Protein AF-A0A1V4I437-F1 (afdb_monomer_lite)

Radius of gyration: 22.92 Å; chains: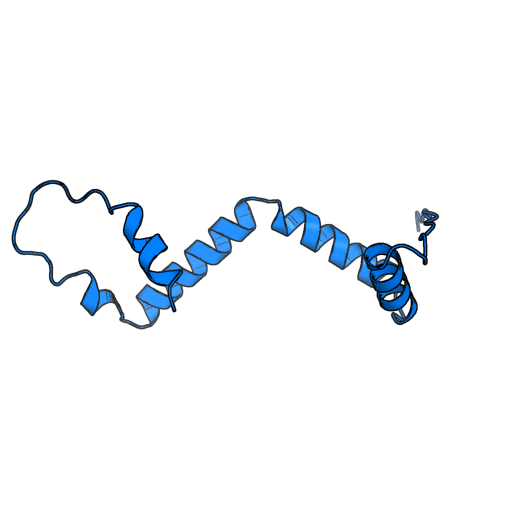 1; bounding box: 36×33×66 Å

Foldseek 3Di:
DDDDDDDDDFDCVDVVSVVVVVVLVPDPCNVVVVVVVVVVVVVVVPCVVVVVVVVVVVVVCVVVVVPVVVPVPPPDDDDDDPPPCVVVVVVPD

Sequence (93 aa):
MNTKRINLCFNLENERARKAFETIQKQVAKTAFITDAVLAYIDKDNEIYKEIVKEGVKEAIEELGLEMAVKKAEGKKEDTVIPDDVFEMLSGL

Secondary structure (DSSP, 8-state):
-----------TTSHHHHHHHHHHHT-SSHHHHHHHHHHHHHHHHSHHHHHHHHHHHHHHHHHTTGGGGTTT--S--S--PPPGGGTGGGGG-

pLDDT: mean 72.64, std 20.01, range [35.0, 97.62]

Organism: NCBI:txid29349

Structure (mmCIF, N/CA/C/O backbone):
data_AF-A0A1V4I437-F1
#
_entry.id   AF-A0A1V4I437-F1
#
loop_
_atom_site.group_PDB
_atom_site.id
_atom_site.type_symbol
_atom_site.label_atom_id
_atom_site.label_alt_id
_atom_site.label_comp_id
_atom_site.label_asym_id
_atom_site.label_entity_id
_atom_site.label_seq_id
_atom_site.pdbx_PDB_ins_code
_atom_site.Cartn_x
_atom_site.Cartn_y
_atom_site.Cartn_z
_atom_site.occupancy
_atom_site.B_iso_or_equiv
_atom_site.auth_seq_id
_atom_site.auth_comp_id
_atom_site.auth_asym_id
_atom_site.auth_atom_id
_atom_site.pdbx_PDB_model_num
ATOM 1 N N . MET A 1 1 ? -18.551 -0.187 -17.434 1.00 60.59 1 MET A N 1
ATOM 2 C CA . MET A 1 1 ? -17.337 -0.194 -16.589 1.00 60.59 1 MET A CA 1
ATOM 3 C C . MET A 1 1 ? -16.494 1.012 -16.995 1.00 60.59 1 MET A C 1
ATOM 5 O O . MET A 1 1 ? -16.078 1.067 -18.144 1.00 60.59 1 MET A O 1
ATOM 9 N N . ASN A 1 2 ? -16.360 2.026 -16.134 1.00 90.06 2 ASN A N 1
ATOM 10 C CA . ASN A 1 2 ? -15.598 3.248 -16.433 1.00 90.06 2 ASN A CA 1
ATOM 11 C C . ASN A 1 2 ? -14.219 3.136 -15.774 1.00 90.06 2 ASN A C 1
ATOM 13 O O . ASN A 1 2 ? -14.083 3.376 -14.578 1.00 90.06 2 ASN A O 1
ATOM 17 N N . THR A 1 3 ? -13.221 2.690 -16.532 1.00 90.88 3 THR A N 1
ATOM 18 C CA . THR A 1 3 ? -11.888 2.377 -16.006 1.00 90.88 3 THR A CA 1
ATOM 19 C C . THR A 1 3 ? -10.860 3.338 -16.586 1.00 90.88 3 THR A C 1
ATOM 21 O O . THR A 1 3 ? -10.763 3.489 -17.802 1.00 90.88 3 THR A O 1
ATOM 24 N N . LYS A 1 4 ? -10.055 3.956 -15.717 1.00 93.00 4 LYS A N 1
ATOM 25 C CA . LYS A 1 4 ? -8.901 4.781 -16.096 1.00 93.00 4 LYS A CA 1
ATOM 26 C C . LYS A 1 4 ? -7.618 4.166 -15.539 1.00 93.00 4 LYS A C 1
ATOM 28 O O . LYS A 1 4 ? -7.638 3.542 -14.483 1.00 93.00 4 LYS A O 1
ATOM 33 N N . ARG A 1 5 ? -6.513 4.318 -16.271 1.00 91.81 5 ARG A N 1
ATOM 34 C CA . ARG A 1 5 ? -5.176 3.849 -15.874 1.00 91.81 5 ARG A CA 1
ATOM 35 C C . ARG A 1 5 ? -4.303 5.042 -15.498 1.00 91.81 5 ARG A C 1
ATOM 37 O O . ARG A 1 5 ? -4.424 6.100 -16.108 1.00 91.81 5 ARG A O 1
ATOM 44 N N . ILE A 1 6 ? -3.415 4.841 -14.531 1.00 91.12 6 ILE A N 1
ATOM 45 C CA . ILE A 1 6 ? -2.388 5.804 -14.124 1.00 91.12 6 ILE A CA 1
ATOM 46 C C . ILE A 1 6 ? -1.030 5.152 -14.385 1.00 91.12 6 ILE A C 1
ATOM 48 O O . ILE A 1 6 ? -0.833 3.987 -14.040 1.00 91.12 6 ILE A O 1
ATOM 52 N N . ASN A 1 7 ? -0.110 5.895 -15.000 1.00 93.06 7 ASN A N 1
ATOM 53 C CA . ASN A 1 7 ? 1.266 5.453 -15.211 1.00 93.06 7 ASN A CA 1
ATOM 54 C C . ASN A 1 7 ? 2.150 5.983 -14.080 1.00 93.06 7 ASN A C 1
ATOM 56 O O . ASN A 1 7 ? 2.067 7.160 -13.736 1.00 93.06 7 ASN A O 1
ATOM 60 N N . LEU A 1 8 ? 3.003 5.121 -13.529 1.00 90.69 8 LEU A N 1
ATOM 61 C CA . LEU A 1 8 ? 3.952 5.458 -12.469 1.00 90.69 8 LEU A CA 1
ATOM 62 C C . LEU A 1 8 ? 5.368 5.093 -12.914 1.00 90.69 8 LEU A C 1
ATOM 64 O O . LEU A 1 8 ? 5.567 4.085 -13.592 1.00 90.69 8 LEU A O 1
ATOM 68 N N . CYS A 1 9 ? 6.342 5.898 -12.501 1.00 95.38 9 CYS A N 1
ATOM 69 C CA . CYS A 1 9 ? 7.763 5.641 -12.701 1.00 95.38 9 CYS A CA 1
ATOM 70 C C . CYS A 1 9 ? 8.466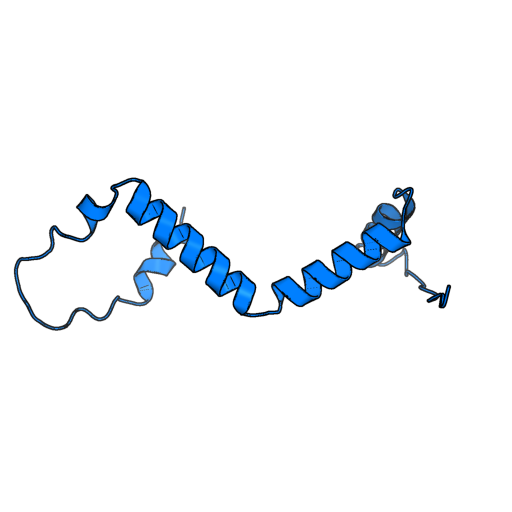 5.677 -11.342 1.00 95.38 9 CYS A C 1
ATOM 72 O O . CYS A 1 9 ? 8.206 6.569 -10.534 1.00 95.38 9 CYS A O 1
ATOM 74 N N . PHE A 1 10 ? 9.339 4.706 -11.088 1.00 96.00 10 PHE A N 1
ATOM 75 C CA . PHE A 1 10 ? 10.061 4.570 -9.828 1.00 96.00 10 PHE A CA 1
ATOM 76 C C . PHE A 1 10 ? 11.558 4.683 -10.102 1.00 96.00 10 PHE A C 1
ATOM 78 O O . PHE A 1 10 ? 12.100 3.911 -10.890 1.00 96.00 10 PHE A O 1
ATOM 85 N N . ASN A 1 11 ? 12.230 5.626 -9.440 1.00 97.25 11 ASN A N 1
ATOM 86 C CA . ASN A 1 11 ? 13.688 5.678 -9.460 1.00 97.25 11 ASN A CA 1
ATOM 87 C C . ASN A 1 11 ? 14.242 4.562 -8.559 1.00 97.25 11 ASN A C 1
ATOM 89 O O . ASN A 1 11 ? 14.161 4.668 -7.338 1.00 97.25 11 ASN A O 1
ATOM 93 N N . LEU A 1 12 ? 14.807 3.509 -9.150 1.00 97.12 12 LEU A N 1
ATOM 94 C CA . LEU A 1 12 ? 15.314 2.356 -8.399 1.00 97.12 12 LEU A CA 1
ATOM 95 C C . LEU A 1 12 ? 16.626 2.632 -7.647 1.00 97.12 12 LEU A C 1
ATOM 97 O O . LEU A 1 12 ? 16.973 1.863 -6.753 1.00 97.12 12 LEU A O 1
ATOM 101 N N . GLU A 1 13 ? 17.322 3.731 -7.950 1.00 97.62 13 GLU A N 1
ATOM 102 C CA . GLU A 1 13 ? 18.473 4.192 -7.161 1.00 97.62 13 GLU A CA 1
ATOM 103 C C . GLU A 1 13 ? 18.029 4.784 -5.814 1.00 97.62 13 GLU A C 1
ATOM 105 O O . GLU A 1 13 ? 18.778 4.772 -4.839 1.00 97.62 13 GLU A O 1
ATOM 110 N N . ASN A 1 14 ? 16.782 5.263 -5.721 1.00 97.25 14 ASN A N 1
ATOM 111 C CA . ASN A 1 14 ? 16.199 5.705 -4.463 1.00 97.25 14 ASN A CA 1
ATOM 112 C C . ASN A 1 14 ? 15.619 4.507 -3.701 1.00 97.25 14 ASN A C 1
ATOM 114 O O . ASN A 1 14 ? 14.667 3.864 -4.145 1.00 97.25 14 ASN A O 1
ATOM 118 N N . GLU A 1 15 ? 16.145 4.242 -2.507 1.00 96.12 15 GLU A N 1
ATOM 119 C CA . GLU A 1 15 ? 15.761 3.069 -1.718 1.00 96.12 15 GLU A CA 1
ATOM 120 C C . GLU A 1 15 ? 14.256 3.013 -1.402 1.00 96.12 15 GLU A C 1
ATOM 122 O O . GLU A 1 15 ? 13.646 1.945 -1.479 1.00 96.12 15 GLU A O 1
ATOM 127 N N . ARG A 1 16 ? 13.632 4.156 -1.084 1.00 95.62 16 ARG A N 1
ATOM 128 C CA . ARG A 1 16 ? 12.196 4.229 -0.776 1.00 95.62 16 ARG A CA 1
ATOM 129 C C . ARG A 1 16 ? 11.353 3.885 -2.002 1.00 95.62 16 ARG A C 1
ATOM 131 O O . ARG A 1 16 ? 10.423 3.086 -1.897 1.00 95.62 16 ARG A O 1
ATOM 138 N N . ALA A 1 17 ? 11.688 4.456 -3.157 1.00 95.81 17 ALA A N 1
ATOM 139 C CA . ALA A 1 17 ? 10.997 4.176 -4.411 1.00 95.81 17 ALA A CA 1
ATOM 140 C C . ALA A 1 17 ? 11.205 2.721 -4.861 1.00 95.81 17 ALA A C 1
ATOM 142 O O . ALA A 1 17 ? 10.241 2.074 -5.270 1.00 95.81 17 ALA A O 1
ATOM 143 N N . ARG A 1 18 ? 12.416 2.172 -4.698 1.00 97.62 18 ARG A N 1
ATOM 144 C CA . ARG A 1 18 ? 12.719 0.758 -4.963 1.00 97.62 18 ARG A CA 1
ATOM 145 C C . ARG A 1 18 ? 11.888 -0.182 -4.087 1.00 97.62 18 ARG A C 1
ATOM 147 O O . ARG A 1 18 ? 11.239 -1.082 -4.611 1.00 97.62 18 ARG A O 1
ATOM 154 N N . LYS A 1 19 ? 11.844 0.052 -2.771 1.00 95.62 19 LYS A N 1
ATOM 155 C CA . LYS A 1 19 ? 11.034 -0.745 -1.830 1.00 95.62 19 LYS A CA 1
ATOM 156 C C . LYS A 1 19 ? 9.546 -0.704 -2.184 1.00 95.62 19 LYS A C 1
ATOM 158 O O . LYS A 1 19 ? 8.892 -1.748 -2.191 1.00 95.62 19 LYS A O 1
ATOM 163 N N . ALA A 1 20 ? 9.013 0.477 -2.507 1.00 93.69 20 ALA A N 1
ATOM 164 C CA . ALA A 1 20 ? 7.623 0.620 -2.935 1.00 93.69 20 ALA A CA 1
ATOM 165 C C . ALA A 1 20 ? 7.355 -0.173 -4.224 1.00 93.69 20 ALA A C 1
ATOM 167 O O . ALA A 1 20 ? 6.416 -0.966 -4.270 1.00 93.69 20 ALA A O 1
ATOM 168 N N . PHE A 1 21 ? 8.219 -0.024 -5.231 1.00 96.25 21 PHE A N 1
ATOM 169 C CA . PHE A 1 21 ? 8.120 -0.750 -6.493 1.00 96.25 21 PHE A CA 1
ATOM 170 C C . PHE A 1 21 ? 8.121 -2.270 -6.290 1.00 96.25 21 PHE A C 1
ATOM 172 O O . PHE A 1 21 ? 7.192 -2.942 -6.733 1.00 96.25 21 PHE A O 1
ATOM 179 N N . GLU A 1 22 ? 9.109 -2.811 -5.573 1.00 95.62 22 GLU A N 1
ATOM 180 C CA . GLU A 1 22 ? 9.226 -4.252 -5.305 1.00 95.62 22 GLU A CA 1
ATOM 181 C C . GLU A 1 22 ? 8.007 -4.798 -4.548 1.00 95.62 22 GLU A C 1
ATOM 183 O O . GLU A 1 22 ? 7.525 -5.895 -4.841 1.00 95.62 22 GLU A O 1
ATOM 188 N N . THR A 1 23 ? 7.479 -4.030 -3.592 1.00 93.62 23 THR A N 1
ATOM 189 C CA . THR A 1 23 ? 6.288 -4.408 -2.817 1.00 93.62 23 THR A CA 1
ATOM 190 C C . THR A 1 23 ? 5.062 -4.494 -3.722 1.00 93.62 23 THR A C 1
ATOM 192 O O . THR A 1 23 ? 4.364 -5.506 -3.702 1.00 93.62 23 THR A O 1
ATOM 195 N N . ILE A 1 24 ? 4.824 -3.476 -4.556 1.00 93.94 24 ILE A N 1
ATOM 196 C CA . ILE A 1 24 ? 3.697 -3.441 -5.500 1.00 93.94 24 ILE A CA 1
ATOM 197 C C . ILE A 1 24 ? 3.838 -4.552 -6.543 1.00 93.94 24 ILE A C 1
ATOM 199 O O . ILE A 1 24 ? 2.861 -5.214 -6.895 1.00 93.94 24 ILE A O 1
ATOM 203 N N . GLN A 1 25 ? 5.054 -4.785 -7.040 1.00 93.25 25 GLN A N 1
ATOM 204 C CA . GLN A 1 25 ? 5.328 -5.772 -8.079 1.00 93.25 25 GLN A CA 1
ATOM 205 C C . GLN A 1 25 ? 4.929 -7.190 -7.647 1.00 93.25 25 GLN A C 1
ATOM 207 O O . GLN A 1 25 ? 4.351 -7.919 -8.457 1.00 93.25 25 GLN A O 1
ATOM 212 N N . LYS A 1 26 ? 5.173 -7.544 -6.377 1.00 93.44 26 LYS A N 1
ATOM 213 C CA . LYS A 1 26 ? 4.850 -8.856 -5.788 1.00 93.44 26 LYS A CA 1
ATOM 214 C C . LYS A 1 26 ? 3.348 -9.112 -5.620 1.00 93.44 26 LYS A C 1
ATOM 216 O O . LYS A 1 26 ? 2.955 -10.262 -5.452 1.00 93.44 26 LYS A O 1
ATOM 221 N N . GLN A 1 27 ? 2.503 -8.082 -5.685 1.00 91.75 27 GLN A N 1
ATOM 222 C CA . GLN A 1 27 ? 1.059 -8.243 -5.512 1.00 91.75 27 GLN A CA 1
ATOM 223 C C . GLN A 1 27 ? 0.384 -8.751 -6.789 1.00 91.75 27 GLN A C 1
ATOM 225 O O . GLN A 1 27 ? 0.607 -8.230 -7.890 1.00 91.75 27 GLN A O 1
ATOM 230 N N . VAL A 1 28 ? -0.504 -9.736 -6.634 1.00 90.25 28 VAL A N 1
ATOM 231 C CA . VAL A 1 28 ? -1.332 -10.264 -7.732 1.00 90.25 28 VAL A CA 1
ATOM 232 C C . VAL A 1 28 ? -2.355 -9.208 -8.174 1.00 90.25 28 VAL A C 1
ATOM 234 O O . VAL A 1 28 ? -2.433 -8.880 -9.356 1.00 90.25 28 VAL A O 1
ATOM 237 N N . ALA A 1 29 ? -3.064 -8.588 -7.224 1.00 92.69 29 ALA A N 1
ATOM 238 C CA . ALA A 1 29 ? -4.082 -7.563 -7.473 1.00 92.69 29 ALA A CA 1
ATOM 239 C C . ALA A 1 29 ? -3.565 -6.142 -7.167 1.00 92.69 29 ALA A C 1
ATOM 241 O O . ALA A 1 29 ? -3.968 -5.503 -6.198 1.00 92.69 29 ALA A O 1
ATOM 242 N N . LYS A 1 30 ? -2.662 -5.629 -8.013 1.00 92.00 30 LYS A N 1
ATOM 243 C CA . LYS A 1 30 ? -1.962 -4.342 -7.796 1.00 92.00 30 LYS A CA 1
ATOM 244 C C . LYS A 1 30 ? -2.903 -3.151 -7.618 1.00 92.00 30 LYS A C 1
ATOM 246 O O . LYS A 1 30 ? -2.680 -2.329 -6.741 1.00 92.00 30 LYS A O 1
ATOM 251 N N . THR A 1 31 ? -3.951 -3.056 -8.437 1.00 93.25 31 THR A N 1
ATOM 252 C CA . THR A 1 31 ? -4.905 -1.939 -8.364 1.00 93.25 31 THR A CA 1
ATOM 253 C C . THR A 1 31 ? -5.680 -1.941 -7.049 1.00 93.25 31 THR A C 1
ATOM 255 O O . THR A 1 31 ? -5.829 -0.876 -6.463 1.00 93.25 31 THR A O 1
ATOM 258 N N . ALA A 1 32 ? -6.113 -3.108 -6.560 1.00 92.94 32 ALA A N 1
ATOM 259 C CA . ALA A 1 32 ? -6.793 -3.221 -5.268 1.00 92.94 32 ALA A CA 1
ATOM 260 C C . ALA A 1 32 ? -5.847 -2.834 -4.125 1.00 92.94 32 ALA A C 1
ATOM 262 O O . ALA A 1 32 ? -6.138 -1.910 -3.380 1.00 92.94 32 ALA A O 1
ATOM 263 N N . PHE A 1 33 ? -4.648 -3.423 -4.104 1.00 93.69 33 PHE A N 1
ATOM 264 C CA . PHE A 1 33 ? -3.623 -3.112 -3.108 1.00 93.69 33 PHE A CA 1
ATOM 265 C C . PHE A 1 33 ? -3.291 -1.612 -3.029 1.00 93.69 33 PHE A C 1
ATOM 267 O O . PHE A 1 33 ? -3.227 -1.045 -1.944 1.00 93.69 33 PHE A O 1
ATOM 274 N N . ILE A 1 34 ? -3.090 -0.954 -4.178 1.00 93.38 34 ILE A N 1
ATOM 275 C CA . ILE A 1 34 ? -2.822 0.490 -4.222 1.00 93.38 34 ILE A CA 1
ATOM 276 C C . ILE A 1 34 ? -4.035 1.303 -3.767 1.00 93.38 34 ILE A C 1
ATOM 278 O O . ILE A 1 34 ? -3.852 2.309 -3.092 1.00 93.38 34 ILE A O 1
ATOM 282 N N . THR A 1 35 ? -5.251 0.883 -4.121 1.00 93.00 35 THR A N 1
ATOM 283 C CA . THR A 1 35 ? -6.481 1.566 -3.690 1.00 93.00 35 THR A CA 1
ATOM 284 C C . THR A 1 35 ? -6.582 1.554 -2.169 1.00 93.00 35 THR A C 1
ATOM 286 O O . THR A 1 35 ? -6.698 2.616 -1.567 1.00 93.00 35 THR A O 1
ATOM 289 N N . ASP A 1 36 ? -6.423 0.383 -1.552 1.00 91.00 36 ASP A N 1
ATOM 290 C CA . ASP A 1 36 ? -6.498 0.224 -0.099 1.00 91.00 36 ASP A CA 1
ATOM 291 C C . ASP A 1 36 ? -5.382 1.003 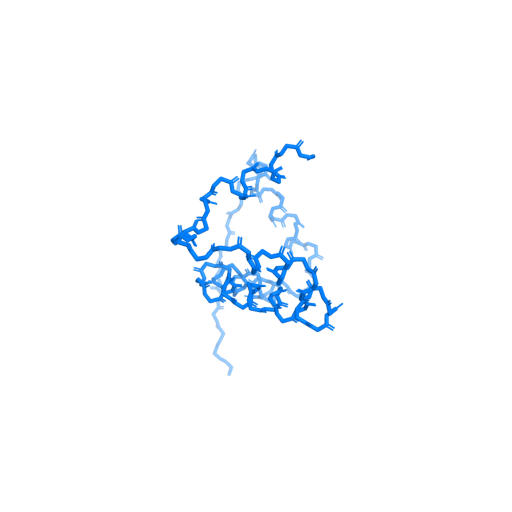0.609 1.00 91.00 36 ASP A C 1
ATOM 293 O O . ASP A 1 36 ? -5.630 1.700 1.588 1.00 91.00 36 ASP A O 1
ATOM 297 N N . ALA A 1 37 ? -4.153 0.949 0.086 1.00 89.50 37 ALA A N 1
ATOM 298 C CA . ALA A 1 37 ? -3.021 1.677 0.655 1.00 89.50 37 ALA A CA 1
ATOM 299 C C . ALA A 1 37 ? -3.199 3.204 0.588 1.00 89.50 37 ALA A C 1
ATOM 301 O O . ALA A 1 37 ? -2.815 3.907 1.522 1.00 89.50 37 ALA A O 1
ATOM 302 N N . VAL A 1 38 ? -3.770 3.726 -0.504 1.00 89.88 38 VAL A N 1
ATOM 303 C CA . VAL A 1 38 ? -4.048 5.163 -0.659 1.00 89.88 38 VAL A CA 1
ATOM 304 C C . VAL A 1 38 ? -5.187 5.599 0.258 1.00 89.88 38 VAL A C 1
ATOM 306 O O . VAL A 1 38 ? -5.056 6.634 0.905 1.00 89.88 38 VAL A O 1
ATOM 309 N N . LEU A 1 39 ? -6.265 4.815 0.359 1.00 88.69 39 LEU A N 1
ATOM 310 C CA . LEU A 1 39 ? -7.362 5.108 1.285 1.00 88.69 39 LEU A CA 1
ATOM 311 C C . LEU A 1 39 ? -6.875 5.090 2.735 1.00 88.69 39 LEU A C 1
ATOM 313 O O . LEU A 1 39 ? -7.078 6.064 3.444 1.00 88.69 39 LEU A O 1
ATOM 317 N N . ALA A 1 40 ? -6.107 4.074 3.136 1.00 85.50 40 ALA A N 1
ATOM 318 C CA . ALA A 1 40 ? -5.520 4.010 4.473 1.00 85.50 40 ALA A CA 1
ATOM 319 C C . ALA A 1 40 ? -4.562 5.179 4.765 1.00 85.50 40 ALA A C 1
ATOM 321 O O . ALA A 1 40 ? -4.483 5.640 5.900 1.00 85.50 40 ALA A O 1
ATOM 322 N N . TYR A 1 41 ? -3.824 5.668 3.762 1.00 82.38 41 TYR A N 1
ATOM 323 C CA . TYR A 1 41 ? -2.987 6.862 3.908 1.00 82.38 41 TYR A CA 1
ATOM 324 C C . TYR A 1 41 ? -3.831 8.116 4.167 1.00 82.38 41 TYR A C 1
ATOM 326 O O . TYR A 1 41 ? -3.518 8.871 5.081 1.00 82.38 41 TYR A O 1
ATOM 334 N N . ILE A 1 42 ? -4.907 8.307 3.397 1.00 80.50 42 ILE A N 1
ATOM 335 C CA . ILE A 1 42 ? -5.841 9.430 3.563 1.00 80.50 42 ILE A CA 1
ATOM 336 C C . ILE A 1 42 ? -6.551 9.343 4.921 1.00 80.50 42 ILE A C 1
ATOM 338 O O . ILE A 1 42 ? -6.637 10.337 5.632 1.00 80.50 42 ILE A O 1
ATOM 342 N N . ASP A 1 43 ? -7.000 8.152 5.316 1.00 74.25 43 ASP A N 1
ATOM 343 C CA . ASP A 1 43 ? -7.714 7.925 6.575 1.00 74.25 43 ASP A CA 1
ATOM 344 C C . ASP A 1 43 ? -6.808 8.079 7.799 1.00 74.25 43 ASP A C 1
ATOM 346 O O . ASP A 1 43 ? -7.259 8.523 8.849 1.00 74.25 43 ASP A O 1
ATOM 350 N N . LYS A 1 44 ? -5.514 7.770 7.669 1.00 62.59 44 LYS A N 1
ATOM 351 C CA . LYS A 1 44 ? -4.521 8.028 8.718 1.00 62.59 44 LYS A CA 1
ATOM 352 C C . LYS A 1 44 ? -4.240 9.525 8.906 1.00 62.59 44 LYS A C 1
ATOM 354 O O . LYS A 1 44 ? -3.882 9.924 10.012 1.00 62.59 44 LYS A O 1
ATOM 359 N N . ASP A 1 45 ? -4.388 10.319 7.847 1.00 56.59 45 ASP A N 1
ATOM 360 C CA . ASP A 1 45 ? -4.287 11.787 7.879 1.00 56.59 45 ASP A CA 1
ATOM 361 C C . ASP A 1 45 ? -5.608 12.460 8.299 1.00 56.59 45 ASP A C 1
ATOM 363 O O . ASP A 1 45 ? -5.621 13.647 8.621 1.00 56.59 45 ASP A O 1
ATOM 367 N N . ASN A 1 46 ? -6.719 11.715 8.354 1.00 56.31 46 ASN A N 1
ATOM 368 C CA . ASN A 1 46 ? -7.937 12.179 9.006 1.00 56.31 46 ASN A CA 1
ATOM 369 C C . ASN A 1 46 ? -7.743 12.094 10.528 1.00 56.31 46 ASN A C 1
ATOM 371 O O . ASN A 1 46 ? -7.604 11.007 11.092 1.00 56.31 46 ASN A O 1
ATOM 375 N N . GLU A 1 47 ? -7.802 13.240 11.214 1.00 57.41 47 GLU A N 1
ATOM 376 C CA . GLU A 1 47 ? -7.768 13.357 12.686 1.00 57.41 47 GLU A CA 1
ATOM 377 C C . GLU A 1 47 ? -8.742 12.390 13.393 1.00 57.41 47 GLU A C 1
ATOM 379 O O . GLU A 1 47 ? -8.487 11.937 14.509 1.00 57.41 47 GLU A O 1
ATOM 384 N N . ILE A 1 48 ? -9.787 11.974 12.677 1.00 58.75 48 ILE A N 1
ATOM 385 C CA . ILE A 1 48 ? -10.783 10.969 13.048 1.00 58.75 48 ILE A CA 1
ATOM 386 C C . ILE A 1 48 ? -10.150 9.631 13.471 1.00 58.75 48 ILE A C 1
ATOM 388 O O . ILE A 1 48 ? -10.575 9.052 14.465 1.00 58.75 48 ILE A O 1
ATOM 392 N N . TYR A 1 49 ? -9.112 9.123 12.792 1.00 57.53 49 TYR A N 1
ATOM 393 C CA . TYR A 1 49 ? -8.509 7.835 13.182 1.00 57.53 49 TYR A CA 1
ATOM 394 C C . TYR A 1 49 ? -7.778 7.934 14.527 1.00 57.53 49 TYR A C 1
ATOM 396 O O . TYR A 1 49 ? -7.750 6.987 15.311 1.00 57.53 49 TYR A O 1
ATOM 404 N N . LYS A 1 50 ? -7.216 9.108 14.836 1.00 62.03 50 LYS A N 1
ATOM 405 C CA . LYS A 1 50 ? -6.595 9.385 16.135 1.00 62.03 50 LYS A CA 1
ATOM 406 C C . LYS A 1 50 ? -7.647 9.460 17.241 1.00 62.03 50 LYS A C 1
ATOM 408 O O . LYS A 1 50 ? -7.386 8.979 18.340 1.00 62.03 50 LYS A O 1
ATOM 413 N N . GLU A 1 51 ? -8.809 10.043 16.960 1.00 66.62 51 GLU A N 1
ATOM 414 C CA . GLU A 1 51 ? -9.930 10.101 17.901 1.00 66.62 51 GLU A CA 1
ATOM 415 C C . GLU A 1 51 ? -10.536 8.719 18.151 1.00 66.62 51 GLU A C 1
ATOM 417 O O . GLU A 1 51 ? -10.646 8.326 19.306 1.00 66.62 51 GLU A O 1
ATOM 422 N N . ILE A 1 52 ? -10.779 7.927 17.103 1.00 69.75 52 ILE A N 1
ATOM 423 C CA . ILE A 1 52 ? -11.306 6.557 17.225 1.00 69.75 52 ILE 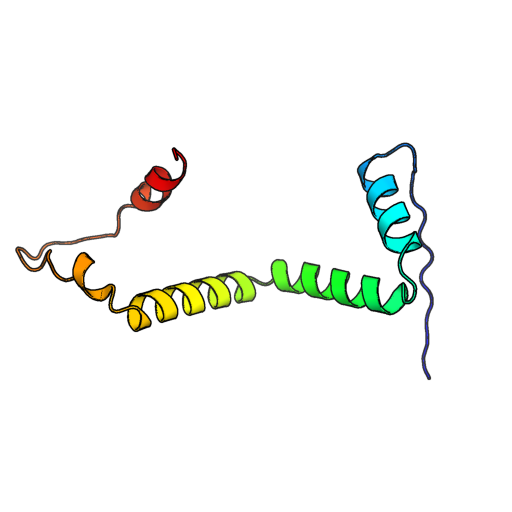A CA 1
ATOM 424 C C . ILE A 1 52 ? -10.346 5.658 18.014 1.00 69.75 52 ILE A C 1
ATOM 426 O O . ILE A 1 52 ? -10.773 4.896 18.877 1.00 69.75 52 ILE A O 1
ATOM 430 N N . VAL A 1 53 ? -9.035 5.751 17.764 1.00 71.19 53 VAL A N 1
ATOM 431 C CA . VAL A 1 53 ? -8.045 4.981 18.535 1.00 71.19 53 VAL A CA 1
ATOM 432 C C . VAL A 1 53 ? -7.999 5.446 19.993 1.00 71.19 53 VAL A C 1
ATOM 434 O O . VAL A 1 53 ? -7.886 4.613 20.887 1.00 71.19 53 VAL A O 1
ATOM 437 N N . LYS A 1 54 ? -8.113 6.753 20.267 1.00 72.31 54 LYS A N 1
ATOM 438 C CA . LYS A 1 54 ? -8.191 7.266 21.645 1.00 72.31 54 LYS A CA 1
ATOM 439 C C . LYS A 1 54 ? -9.449 6.787 22.365 1.00 72.31 54 LYS A C 1
ATOM 441 O O . LYS A 1 54 ? -9.361 6.412 23.530 1.00 72.31 54 LYS A O 1
ATOM 446 N N . GLU A 1 55 ? -10.588 6.809 21.687 1.00 74.75 55 GLU A N 1
ATOM 447 C CA . GLU A 1 55 ? -11.876 6.405 22.244 1.00 74.75 55 GLU A CA 1
ATOM 448 C C . GLU A 1 55 ? -11.898 4.899 22.516 1.00 74.75 55 GLU A C 1
ATOM 450 O O . GLU A 1 55 ? -12.169 4.499 23.643 1.00 74.75 55 GLU A O 1
ATOM 455 N N . GLY A 1 56 ? -11.425 4.075 21.575 1.00 72.38 56 GLY A N 1
ATOM 456 C CA . GLY A 1 56 ? -11.285 2.631 21.788 1.00 72.38 56 GLY A CA 1
ATOM 457 C C . GLY A 1 56 ? -10.298 2.261 22.905 1.00 72.38 56 GLY A C 1
ATOM 458 O O . GLY A 1 56 ? -10.521 1.299 23.636 1.00 72.38 56 GLY A O 1
ATOM 459 N N . VAL A 1 57 ? -9.220 3.032 23.098 1.00 75.88 57 VAL A N 1
ATOM 460 C CA . VAL A 1 57 ? -8.307 2.843 24.243 1.00 75.88 57 VAL A CA 1
ATOM 461 C C . VAL A 1 57 ? -8.973 3.253 25.560 1.00 75.88 57 VAL A C 1
ATOM 463 O O . VAL A 1 57 ? -8.789 2.572 26.568 1.00 75.88 57 VAL A O 1
ATOM 466 N N . LYS A 1 58 ? -9.755 4.338 25.568 1.00 75.00 58 LYS A N 1
ATOM 467 C CA . LYS A 1 58 ? -10.502 4.789 26.748 1.00 75.00 58 LYS A CA 1
ATOM 468 C C . LYS A 1 58 ? -11.550 3.755 27.169 1.00 75.00 58 LYS A C 1
ATOM 470 O O . LYS A 1 58 ? -11.570 3.370 28.335 1.00 75.00 58 LYS A O 1
ATOM 475 N N . GLU A 1 59 ? -12.345 3.266 26.222 1.00 71.75 59 GLU A N 1
ATOM 476 C CA . GLU A 1 59 ? -13.353 2.228 26.458 1.00 71.75 59 GLU A CA 1
ATOM 477 C C . GLU A 1 59 ? -12.711 0.939 26.984 1.00 71.75 59 GLU A C 1
ATOM 479 O O . GLU A 1 59 ? -13.161 0.400 27.990 1.00 71.75 59 GLU A O 1
ATOM 484 N N . ALA A 1 60 ? -11.589 0.496 26.408 1.00 69.69 60 ALA A N 1
ATOM 485 C CA . ALA A 1 60 ? -10.881 -0.689 26.895 1.00 69.69 60 ALA A CA 1
ATOM 486 C C . ALA A 1 60 ? -10.365 -0.538 28.343 1.00 69.69 60 ALA A C 1
ATOM 488 O O . ALA A 1 60 ? -10.374 -1.506 29.103 1.00 69.69 60 ALA A O 1
ATOM 489 N N . ILE A 1 61 ? -9.917 0.656 28.754 1.00 71.44 61 ILE A N 1
ATOM 490 C CA . ILE A 1 61 ? -9.482 0.927 30.139 1.00 71.44 61 ILE A CA 1
ATOM 491 C C . ILE A 1 61 ? -10.676 0.900 31.107 1.00 71.44 61 ILE A C 1
ATOM 493 O O . ILE A 1 61 ? -10.556 0.360 32.212 1.00 71.44 61 ILE A O 1
ATOM 497 N N . GLU A 1 62 ? -11.819 1.456 30.699 1.00 71.75 62 GLU A N 1
ATOM 498 C CA . GLU A 1 62 ? -13.067 1.434 31.471 1.00 71.75 62 GLU A CA 1
ATOM 499 C C . GLU A 1 62 ? -13.613 -0.001 31.610 1.00 71.75 62 GLU A C 1
ATOM 501 O O . GLU A 1 62 ? -13.926 -0.437 32.721 1.00 71.75 62 GLU A O 1
ATOM 506 N N . GLU A 1 63 ? -13.633 -0.778 30.522 1.00 66.56 63 GLU A N 1
ATOM 507 C CA . GLU A 1 63 ? -14.101 -2.171 30.499 1.00 66.56 63 GLU A CA 1
ATOM 508 C C . GLU A 1 63 ? -13.200 -3.133 31.286 1.00 66.56 63 GLU A C 1
ATOM 510 O O . GLU A 1 63 ? -13.696 -4.053 31.939 1.00 66.56 63 GLU A O 1
ATOM 515 N N . LEU A 1 64 ? -11.879 -2.916 31.288 1.00 65.88 64 LEU A N 1
ATOM 516 C CA . LEU A 1 64 ? -10.932 -3.713 32.080 1.00 65.88 64 LEU A CA 1
ATOM 517 C C . LEU A 1 64 ? -11.026 -3.443 33.594 1.00 65.88 64 LEU A C 1
ATOM 519 O O . LEU A 1 64 ? -10.270 -4.034 34.369 1.00 65.88 64 LEU A O 1
ATOM 523 N N . GLY A 1 65 ? -11.929 -2.562 34.045 1.00 55.78 65 GLY A N 1
ATOM 524 C CA . GLY A 1 65 ? -12.109 -2.250 35.464 1.00 55.78 65 GLY A CA 1
ATOM 525 C C . GLY A 1 65 ? -10.896 -1.551 36.086 1.00 55.78 65 GLY A C 1
ATOM 526 O O . GLY A 1 65 ? -10.757 -1.511 37.311 1.00 55.78 65 GLY A O 1
ATOM 527 N N . LEU A 1 66 ? -10.025 -0.960 35.257 1.00 52.00 66 LEU A N 1
ATOM 528 C CA . LEU A 1 66 ? -8.873 -0.162 35.688 1.00 52.00 66 LEU A CA 1
ATOM 529 C C . LEU A 1 66 ? -9.285 1.208 36.264 1.00 52.00 66 LEU A C 1
ATOM 531 O O . LEU A 1 66 ? -8.427 2.038 36.563 1.00 52.00 66 LEU A O 1
ATOM 535 N N . GLU A 1 67 ? -10.581 1.434 36.522 1.00 50.72 67 GLU A N 1
ATOM 536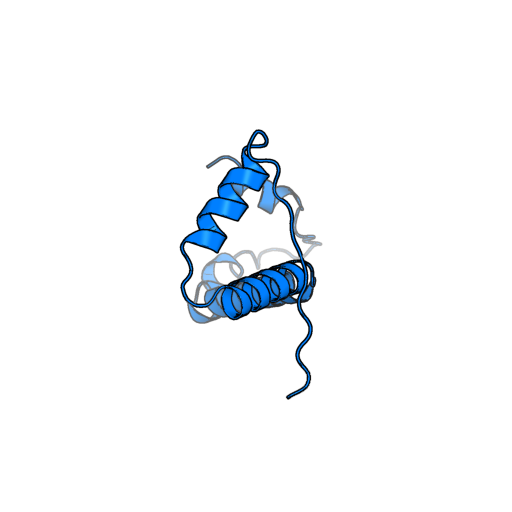 C CA . GLU A 1 67 ? -11.092 2.594 37.267 1.00 50.72 67 GLU A CA 1
ATOM 537 C C . GLU A 1 67 ? -10.402 2.789 38.638 1.00 50.72 67 GLU A C 1
ATOM 539 O O . GLU A 1 67 ? -10.414 3.889 39.199 1.00 50.72 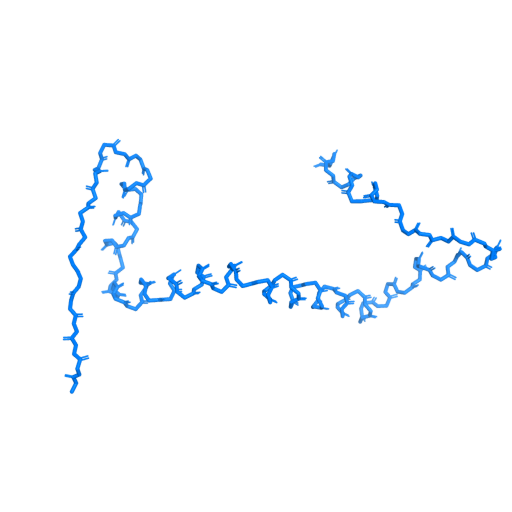67 GLU A O 1
ATOM 544 N N . MET A 1 68 ? -9.768 1.746 39.190 1.00 46.19 68 MET A N 1
ATOM 545 C CA . MET A 1 68 ? -9.175 1.757 40.532 1.00 46.19 68 MET A CA 1
ATOM 546 C C . MET A 1 68 ? -7.791 2.419 40.669 1.00 46.19 68 MET A C 1
ATOM 548 O O . MET A 1 68 ? -7.234 2.392 41.767 1.00 46.19 68 MET A O 1
ATOM 552 N N . ALA A 1 69 ? -7.249 3.071 39.634 1.00 46.06 69 ALA A N 1
ATOM 553 C CA . ALA A 1 69 ? -6.081 3.953 39.798 1.00 46.06 69 ALA A CA 1
ATOM 554 C C . ALA A 1 69 ? -6.417 5.456 39.739 1.00 46.06 69 ALA A C 1
ATOM 556 O O . ALA A 1 69 ? -5.627 6.266 40.216 1.00 46.06 69 ALA A O 1
ATOM 557 N N . VAL A 1 70 ? -7.591 5.846 39.224 1.00 44.56 70 VAL A N 1
ATOM 558 C CA . VAL A 1 70 ? -7.957 7.270 39.063 1.00 44.56 70 VAL A CA 1
ATOM 559 C C . VAL A 1 70 ? -8.775 7.791 40.253 1.00 44.56 70 VAL A C 1
ATOM 561 O O . VAL A 1 70 ? -8.636 8.943 40.652 1.00 44.56 70 VAL A O 1
ATOM 564 N N . LYS A 1 71 ? -9.578 6.938 40.902 1.00 39.66 71 LYS A N 1
ATOM 565 C CA . LYS A 1 71 ? -10.501 7.350 41.983 1.00 39.66 71 LYS A CA 1
ATOM 566 C C . LYS A 1 71 ? -9.906 7.322 43.402 1.00 39.66 71 LYS A C 1
ATOM 568 O O . LYS A 1 71 ? -10.638 7.484 44.371 1.00 39.66 71 LYS A O 1
ATOM 573 N N . LYS A 1 72 ? -8.586 7.149 43.569 1.00 35.00 72 LYS A N 1
ATOM 574 C CA . LYS A 1 72 ? -7.917 7.203 44.892 1.00 35.00 72 LYS A CA 1
ATOM 575 C C . LYS A 1 72 ? -7.111 8.484 45.129 1.00 35.00 72 LYS A C 1
ATOM 577 O O . LYS A 1 72 ? -6.141 8.479 45.879 1.00 35.00 72 LYS A O 1
ATOM 582 N N . ALA A 1 73 ? -7.548 9.582 44.519 1.00 41.03 73 ALA A N 1
ATOM 583 C CA . ALA A 1 73 ? -7.120 10.939 44.855 1.00 41.03 73 ALA A CA 1
ATOM 584 C C . ALA A 1 73 ? -8.299 11.829 45.301 1.00 41.03 73 ALA A C 1
ATOM 586 O O . ALA A 1 73 ? -8.194 13.052 45.300 1.00 41.03 73 ALA A O 1
ATOM 587 N N . GLU A 1 74 ? -9.422 11.244 45.737 1.00 37.28 74 GLU A N 1
ATOM 588 C CA . GLU A 1 74 ? -10.467 11.987 46.455 1.00 37.28 74 GLU A CA 1
ATOM 589 C C . GLU A 1 74 ? -10.009 12.278 47.888 1.00 37.28 74 GLU A C 1
ATOM 591 O O . GLU A 1 74 ? -10.407 11.652 48.868 1.00 37.28 74 GLU A O 1
ATOM 596 N N . GLY A 1 75 ? -9.087 13.228 47.986 1.00 37.97 75 GLY A N 1
ATOM 597 C CA . GLY A 1 75 ? -8.463 13.639 49.230 1.00 37.97 75 GLY A CA 1
ATOM 598 C C . GLY A 1 75 ? -7.848 15.029 49.170 1.00 37.97 75 GLY A C 1
ATOM 599 O O . GLY A 1 75 ? -6.882 15.256 49.886 1.00 37.97 75 GLY A O 1
ATOM 600 N N . LYS A 1 76 ? -8.373 15.921 48.317 1.00 35.62 76 LYS A N 1
ATOM 601 C CA . LYS A 1 76 ? -8.535 17.378 48.513 1.00 35.62 76 LYS A CA 1
ATOM 602 C C . LYS A 1 76 ? -8.747 18.047 47.156 1.00 35.62 76 LYS A C 1
ATOM 604 O O . LYS A 1 76 ? -7.905 17.971 46.272 1.00 35.62 76 LYS A O 1
ATOM 609 N N . LYS A 1 77 ? -9.904 18.693 47.023 1.00 44.97 77 LYS A N 1
ATOM 610 C CA . LYS A 1 77 ? -10.203 19.649 45.959 1.00 44.97 77 LYS A CA 1
ATOM 611 C C . LYS A 1 77 ? -9.167 20.770 46.009 1.00 44.97 77 LYS A C 1
ATOM 613 O O . LYS A 1 77 ? -9.079 21.414 47.047 1.00 44.97 77 LYS A O 1
ATOM 618 N N . GLU A 1 78 ? -8.431 20.962 44.921 1.00 43.12 78 GLU A N 1
ATOM 619 C CA . GLU A 1 78 ? -8.197 22.257 44.264 1.00 43.12 78 GLU A CA 1
ATOM 620 C C . GLU A 1 78 ? -7.359 22.012 42.990 1.00 43.12 78 GLU A C 1
ATOM 622 O O . GLU A 1 78 ? -6.242 21.507 43.044 1.00 43.12 78 GLU A O 1
ATOM 627 N N . ASP A 1 79 ? -7.996 22.274 41.844 1.00 48.84 79 ASP A N 1
ATOM 628 C CA . ASP A 1 79 ? -7.458 22.491 40.493 1.00 48.84 79 ASP A CA 1
ATOM 629 C C . ASP A 1 79 ? -6.392 21.523 39.954 1.00 48.84 79 ASP A C 1
ATOM 631 O O . ASP A 1 79 ? -5.208 21.834 39.853 1.00 48.84 79 ASP A O 1
ATOM 635 N N . THR A 1 80 ? -6.829 20.345 39.502 1.00 40.94 80 THR A N 1
ATOM 636 C CA . THR A 1 80 ? -5.963 19.375 38.812 1.00 40.94 80 THR A CA 1
ATOM 637 C C . THR A 1 80 ? -6.147 19.468 37.297 1.00 40.94 80 THR A C 1
ATOM 639 O O . THR A 1 80 ? -6.868 18.687 36.677 1.00 40.94 80 THR A O 1
ATOM 642 N N . VAL A 1 81 ? -5.486 20.455 36.692 1.00 46.19 81 VAL A N 1
ATOM 643 C CA . VAL A 1 81 ? -5.093 20.388 35.279 1.00 46.19 81 VAL A CA 1
ATOM 644 C C . VAL A 1 81 ? -4.186 19.165 35.145 1.00 46.19 81 VAL A C 1
ATOM 646 O O . VAL A 1 81 ? -3.227 19.035 35.904 1.00 46.19 81 VAL A O 1
ATOM 649 N N . ILE A 1 82 ? -4.517 18.240 34.243 1.00 54.94 82 ILE A N 1
ATOM 650 C CA . ILE A 1 82 ? -3.638 17.112 33.906 1.00 54.94 82 ILE A CA 1
ATOM 651 C C . ILE A 1 82 ? -2.295 17.719 33.468 1.00 54.94 82 ILE A C 1
ATOM 653 O O . ILE A 1 82 ? -2.301 18.474 32.497 1.00 54.94 82 ILE A O 1
ATOM 657 N N . PRO A 1 83 ? -1.170 17.458 34.160 1.00 61.56 83 PRO A N 1
ATOM 658 C CA . PRO A 1 83 ? 0.116 17.993 33.735 1.00 61.56 83 PRO A CA 1
ATOM 659 C C . PRO A 1 83 ? 0.502 17.369 32.393 1.00 61.56 83 PRO A C 1
ATOM 661 O O . PRO A 1 83 ? 0.482 16.142 32.260 1.00 61.56 83 PRO A O 1
ATOM 664 N N . ASP A 1 84 ? 0.857 18.202 31.415 1.00 56.31 84 ASP A N 1
ATOM 665 C CA . ASP A 1 84 ? 1.246 17.760 30.066 1.00 56.31 84 ASP A CA 1
ATOM 666 C C . ASP A 1 84 ? 2.421 16.752 30.092 1.00 56.31 84 ASP A C 1
ATOM 668 O O . ASP A 1 84 ? 2.551 15.898 29.213 1.00 56.31 84 ASP A O 1
ATOM 672 N N . ASP A 1 85 ? 3.201 16.761 31.174 1.00 59.34 85 ASP A N 1
ATOM 673 C CA . ASP A 1 85 ? 4.402 15.949 31.380 1.00 59.34 85 ASP A CA 1
ATOM 674 C C . ASP A 1 85 ? 4.116 14.461 31.682 1.00 59.34 85 ASP A C 1
ATOM 676 O O . ASP A 1 85 ? 5.025 13.628 31.657 1.00 59.34 85 ASP A O 1
ATOM 680 N N . VAL A 1 86 ? 2.856 14.074 31.940 1.00 61.41 86 VAL A N 1
ATOM 681 C CA . VAL A 1 86 ? 2.490 12.665 32.206 1.00 61.41 86 VAL A CA 1
ATOM 682 C C . VAL A 1 86 ? 2.768 11.772 30.987 1.00 61.41 86 VAL A C 1
ATOM 684 O O . VAL A 1 86 ? 3.130 10.605 31.139 1.00 61.41 86 VAL A O 1
ATOM 687 N N . PHE A 1 87 ? 2.660 12.317 29.772 1.00 56.41 87 PHE A N 1
ATOM 688 C CA . PHE A 1 87 ? 2.987 11.586 28.544 1.00 56.41 87 PHE A CA 1
ATOM 689 C C . PHE A 1 87 ? 4.497 11.504 28.267 1.00 56.41 87 PHE A C 1
ATOM 691 O O . PHE A 1 87 ? 4.928 10.575 27.580 1.00 56.41 87 PHE A O 1
ATOM 698 N N . GLU A 1 88 ? 5.318 12.399 28.829 1.00 58.94 88 GLU A N 1
ATOM 699 C CA . GLU A 1 88 ? 6.778 12.359 28.652 1.00 58.94 88 GLU A CA 1
ATOM 700 C C . GLU A 1 88 ? 7.428 11.214 29.441 1.00 58.94 88 GLU A C 1
ATOM 702 O O . GLU A 1 88 ? 8.416 10.633 28.988 1.00 58.94 88 GLU A O 1
ATOM 707 N N . MET A 1 89 ? 6.835 10.787 30.560 1.00 56.06 89 MET A N 1
ATOM 708 C CA . MET A 1 89 ? 7.354 9.669 31.363 1.00 56.06 89 MET A CA 1
ATOM 709 C C . MET A 1 89 ? 7.321 8.313 30.634 1.00 56.06 89 MET A C 1
ATOM 711 O O . MET A 1 89 ? 8.071 7.409 30.995 1.00 56.06 89 MET A O 1
ATOM 715 N N . LEU A 1 90 ? 6.496 8.163 29.591 1.00 54.22 90 LEU A N 1
ATOM 716 C CA . LEU A 1 90 ? 6.438 6.945 28.769 1.00 54.22 90 LEU A CA 1
ATOM 717 C C . LEU A 1 90 ? 7.524 6.889 27.685 1.00 54.22 90 LEU A C 1
ATOM 719 O O . LEU A 1 90 ? 7.728 5.841 27.080 1.00 54.22 90 LEU A O 1
ATOM 723 N N . SER A 1 91 ? 8.232 7.994 27.437 1.00 49.12 91 SER A N 1
ATOM 724 C CA . SER A 1 91 ? 9.258 8.087 26.389 1.00 49.12 91 SER A CA 1
ATOM 725 C C . SER A 1 91 ? 10.652 7.610 26.828 1.00 49.12 91 SER A C 1
ATOM 727 O O . SER A 1 91 ? 11.581 7.594 26.021 1.00 49.12 91 SER A O 1
ATOM 729 N N . GLY A 1 92 ? 10.796 7.202 28.094 1.00 54.75 92 GLY A N 1
ATOM 730 C CA . GLY A 1 92 ? 12.047 6.717 28.687 1.00 54.75 92 GLY A CA 1
ATOM 731 C C . GLY A 1 92 ? 12.090 5.221 29.024 1.00 54.75 92 GLY A C 1
ATOM 732 O O . GLY A 1 92 ? 12.972 4.831 29.788 1.00 54.75 92 GLY A O 1
ATOM 733 N N . LEU A 1 93 ? 11.151 4.408 28.519 1.00 43.50 93 LEU A N 1
ATOM 734 C CA . LEU A 1 93 ? 11.125 2.949 28.714 1.00 43.50 93 LEU A CA 1
ATOM 735 C C . LEU A 1 93 ? 11.707 2.192 27.511 1.00 43.50 93 LEU A C 1
ATOM 737 O O . LEU A 1 93 ? 11.372 2.565 26.364 1.00 43.50 93 LEU A O 1
#